Protein AF-A0A4R8Q7Q2-F1 (afdb_monomer_lite)

pLDDT: mean 72.93, std 21.2, range [34.66, 94.5]

Secondary structure (DSSP, 8-state):
----------TTTT--TT--TTSHHHHHHHHHHHHHHT-TT--HHHHHHHHS-HHHHHHHS---S-HHHHHHHHHHHHHHHHHHHTTTTT----HHHHHHHHHTT---PPPPHHHHHTTS-PPP------------PPP--TTSS----------------------

Foldseek 3Di:
DDDPPPPPQDLVNQADQPDFPPDPLLVVQLVVLVVQVPDLVHAPVNCCVVQHDPLLVLLAADDPDDVVSNVVLVVLCVQVVVCCVPRVPPPDDDPSSQVSCSSNVHRHHHDDVVSVVVPDDDDDPDDDDDDDDDPPDPDDPPPPDDDDPPPDDDDDDDDDDDDDDDD

Radius of gyration: 29.75 Å; chains: 1; bounding box: 104×52×63 Å

Organism: NCBI:txid1347390

Structure (mmCIF, N/CA/C/O backbone):
data_AF-A0A4R8Q7Q2-F1
#
_entry.id   AF-A0A4R8Q7Q2-F1
#
loop_
_atom_site.group_PDB
_atom_site.id
_atom_site.type_symbol
_atom_site.label_atom_id
_atom_site.label_alt_id
_atom_site.label_comp_id
_atom_site.label_asym_id
_atom_site.label_entity_id
_atom_site.label_seq_id
_atom_site.pdbx_PDB_ins_code
_atom_site.Cartn_x
_atom_site.Cartn_y
_atom_site.Cartn_z
_atom_site.occupancy
_atom_site.B_iso_or_equiv
_atom_site.auth_seq_id
_atom_site.auth_comp_id
_atom_site.auth_asym_id
_atom_site.auth_atom_id
_atom_site.pdbx_PDB_model_num
ATOM 1 N N . MET A 1 1 ? -31.325 -21.989 -9.593 1.00 40.22 1 MET A N 1
ATOM 2 C CA . MET A 1 1 ? -30.975 -20.602 -9.237 1.00 40.22 1 MET A CA 1
ATOM 3 C C . MET A 1 1 ? -29.513 -20.409 -9.597 1.00 40.22 1 MET A C 1
ATOM 5 O O . MET A 1 1 ? -28.697 -21.070 -8.969 1.00 40.22 1 MET A O 1
ATOM 9 N N . PRO A 1 2 ? -29.166 -19.655 -10.649 1.00 41.19 2 PRO A N 1
ATOM 10 C CA . PRO A 1 2 ? -27.776 -19.279 -10.866 1.00 41.19 2 PRO A CA 1
ATOM 11 C C . PRO A 1 2 ? -27.374 -18.275 -9.777 1.00 41.19 2 PRO A C 1
ATOM 13 O O . PRO A 1 2 ? -28.130 -17.350 -9.481 1.00 41.19 2 PRO A O 1
ATOM 16 N N . GLU A 1 3 ? -26.229 -18.509 -9.141 1.00 43.78 3 GLU A N 1
ATOM 17 C CA . GLU A 1 3 ? -25.651 -17.595 -8.154 1.00 43.78 3 GLU A CA 1
ATOM 18 C C . GLU A 1 3 ? -25.439 -16.203 -8.768 1.00 43.78 3 GLU A C 1
ATOM 20 O O . GLU A 1 3 ? -25.171 -16.108 -9.972 1.00 43.78 3 GLU A O 1
ATOM 25 N N . PRO A 1 4 ? -25.566 -15.110 -7.989 1.00 50.09 4 PRO A N 1
ATOM 26 C CA . PRO A 1 4 ? -25.282 -13.780 -8.497 1.00 50.09 4 PRO A CA 1
ATOM 27 C C . PRO A 1 4 ? -23.815 -13.740 -8.916 1.00 50.09 4 PRO A C 1
ATOM 29 O O . PRO A 1 4 ? -22.913 -13.767 -8.082 1.00 50.09 4 PRO A O 1
ATOM 32 N N . SER A 1 5 ? -23.608 -13.715 -10.232 1.00 45.75 5 SER A N 1
ATOM 33 C CA . SER A 1 5 ? -22.316 -13.562 -10.882 1.00 45.75 5 SER A CA 1
ATOM 34 C C . SER A 1 5 ? -21.624 -12.368 -10.240 1.00 45.75 5 SER A C 1
ATOM 36 O O . SER A 1 5 ? -22.033 -11.228 -10.467 1.00 45.75 5 SER A O 1
ATOM 38 N N . ALA A 1 6 ? -20.640 -12.635 -9.376 1.00 49.59 6 ALA A N 1
ATOM 39 C CA . ALA A 1 6 ? -19.827 -11.606 -8.760 1.00 49.59 6 ALA A CA 1
ATOM 40 C C . ALA A 1 6 ? -19.297 -10.753 -9.908 1.00 49.59 6 ALA A C 1
ATOM 42 O O . ALA A 1 6 ? -18.527 -11.245 -10.734 1.00 49.59 6 ALA A O 1
ATOM 43 N N . MET A 1 7 ? -19.809 -9.527 -10.030 1.00 42.81 7 MET A N 1
ATOM 44 C CA . MET A 1 7 ? -19.351 -8.602 -11.049 1.00 42.81 7 MET A CA 1
ATOM 45 C C . MET A 1 7 ? -17.852 -8.476 -10.830 1.00 42.81 7 MET A C 1
ATOM 47 O O . MET A 1 7 ? -17.404 -7.986 -9.791 1.00 42.81 7 MET A O 1
ATOM 51 N N . VAL A 1 8 ? -17.078 -9.025 -11.761 1.00 50.59 8 VAL A N 1
ATOM 52 C CA . VAL A 1 8 ? -15.632 -8.874 -11.782 1.00 50.59 8 VAL A CA 1
ATOM 53 C C . VAL A 1 8 ? -15.413 -7.420 -12.168 1.00 50.59 8 VAL A C 1
ATOM 55 O O . VAL A 1 8 ? -15.323 -7.092 -13.346 1.00 50.59 8 VAL A O 1
ATOM 58 N N . ILE A 1 9 ? -15.459 -6.537 -11.167 1.00 57.50 9 ILE A N 1
ATOM 59 C CA . ILE A 1 9 ? -15.171 -5.114 -11.326 1.00 57.50 9 ILE A CA 1
ATOM 60 C C . ILE A 1 9 ? -13.783 -5.042 -11.953 1.00 57.50 9 ILE A C 1
ATOM 62 O O . ILE A 1 9 ? -12.821 -5.601 -11.413 1.00 57.50 9 ILE A O 1
ATOM 66 N N . GLY A 1 10 ? -13.694 -4.415 -13.124 1.00 59.66 10 GLY A N 1
ATOM 67 C CA . GLY A 1 10 ? -12.444 -4.352 -13.865 1.00 59.66 10 GLY A CA 1
ATOM 68 C C . GLY A 1 10 ? -11.361 -3.627 -13.050 1.00 59.66 10 GLY A C 1
ATOM 69 O O . GLY A 1 10 ? -11.684 -2.743 -12.252 1.00 59.66 10 GLY A O 1
ATOM 70 N N . PRO A 1 11 ? -10.062 -3.922 -13.257 1.00 59.84 11 PRO A N 1
ATOM 71 C CA . PRO A 1 11 ? -8.971 -3.279 -12.516 1.00 59.84 11 PRO A CA 1
ATOM 72 C C . PRO A 1 11 ? -8.986 -1.741 -12.543 1.00 59.84 11 PRO A C 1
ATOM 74 O O . PRO A 1 11 ? -8.522 -1.111 -11.602 1.00 59.84 11 PRO A O 1
ATOM 77 N N . LEU A 1 12 ? -9.547 -1.133 -13.593 1.00 63.09 12 LEU A N 1
ATOM 78 C CA . LEU A 1 12 ? -9.670 0.322 -13.741 1.00 63.09 12 LEU A CA 1
ATOM 79 C C . LEU A 1 12 ? -10.856 0.918 -12.972 1.00 63.09 12 LEU A C 1
ATOM 81 O O . LEU A 1 12 ? -10.765 2.046 -12.500 1.00 63.09 12 LEU A O 1
ATOM 85 N N . GLU A 1 13 ? -11.949 0.171 -12.813 1.00 75.12 13 GLU A N 1
ATOM 86 C CA . GLU A 1 13 ? -13.155 0.642 -12.118 1.00 75.12 13 GLU A CA 1
ATOM 87 C C . GLU A 1 13 ? -12.978 0.669 -10.593 1.00 75.12 13 GLU A C 1
ATOM 89 O O . GLU A 1 13 ? -13.712 1.363 -9.893 1.00 75.12 13 GLU A O 1
ATOM 94 N N . ARG A 1 14 ? -11.976 -0.053 -10.068 1.00 83.62 14 ARG A N 1
ATOM 95 C CA . ARG A 1 14 ? -11.643 -0.058 -8.636 1.00 83.62 14 ARG A CA 1
ATOM 96 C C . ARG A 1 14 ? -10.710 1.066 -8.185 1.00 83.62 14 ARG A C 1
ATOM 98 O O . ARG A 1 14 ? -10.598 1.289 -6.981 1.00 83.62 14 ARG A O 1
ATOM 105 N N . TYR A 1 15 ? -10.017 1.755 -9.093 1.00 88.81 15 TYR A N 1
ATOM 106 C CA . TYR A 1 15 ? -9.033 2.760 -8.690 1.00 88.81 15 TYR A CA 1
ATOM 107 C C . TYR A 1 15 ? -9.699 4.016 -8.134 1.00 88.81 15 TYR A C 1
ATOM 109 O O . TYR A 1 15 ? -10.468 4.695 -8.809 1.00 88.81 15 TYR A O 1
ATOM 117 N N . ASN A 1 16 ? -9.351 4.355 -6.894 1.00 90.38 16 ASN A N 1
ATOM 118 C CA . ASN A 1 16 ? -9.791 5.576 -6.239 1.00 90.38 16 ASN A CA 1
ATOM 119 C C . ASN A 1 16 ? -8.641 6.149 -5.396 1.00 90.38 16 ASN A C 1
ATOM 121 O O . ASN A 1 16 ? -8.557 5.894 -4.192 1.00 90.38 16 ASN A O 1
ATOM 125 N N . PRO A 1 17 ? -7.756 6.967 -5.993 1.00 87.75 17 PRO A N 1
ATOM 126 C CA . PRO A 1 17 ? -6.592 7.500 -5.291 1.00 87.75 17 PRO A CA 1
ATOM 127 C C . PRO A 1 17 ? -6.960 8.497 -4.184 1.00 87.75 17 PRO A C 1
ATOM 129 O O . PRO A 1 17 ? -6.099 8.835 -3.369 1.00 87.75 17 PRO A O 1
ATOM 132 N N . LEU A 1 18 ? -8.214 8.963 -4.121 1.00 92.12 18 LEU A N 1
ATOM 133 C CA . LEU A 1 18 ? -8.715 9.922 -3.131 1.00 92.12 18 LEU A CA 1
ATOM 134 C C . LEU A 1 18 ? -9.491 9.266 -1.977 1.00 92.12 18 LEU A C 1
ATOM 136 O O . LEU A 1 18 ? -9.920 9.984 -1.073 1.00 92.12 18 LEU A O 1
ATOM 140 N N . ILE A 1 19 ? -9.604 7.931 -1.965 1.00 94.50 19 ILE A N 1
ATOM 141 C CA . ILE A 1 19 ? -10.285 7.157 -0.916 1.00 94.50 19 ILE A CA 1
ATOM 142 C C . ILE A 1 19 ? -9.767 7.501 0.489 1.00 94.50 19 ILE A C 1
ATOM 144 O O . ILE A 1 19 ? -8.566 7.683 0.705 1.00 94.50 19 ILE A O 1
ATOM 148 N N . LYS A 1 20 ? -10.657 7.600 1.468 1.00 92.75 20 LYS A N 1
ATOM 149 C CA . LYS A 1 20 ? -10.327 7.903 2.863 1.00 92.75 20 LYS A CA 1
ATOM 150 C C . LYS A 1 20 ? -10.618 6.699 3.760 1.00 92.75 20 LYS A C 1
ATOM 152 O O . LYS A 1 20 ? -11.516 5.920 3.455 1.00 92.75 20 LYS A O 1
ATOM 157 N N . PRO A 1 21 ? -9.942 6.586 4.919 1.00 91.62 21 PRO A N 1
ATOM 158 C CA . PRO A 1 21 ? -10.249 5.554 5.913 1.00 91.62 21 PRO A CA 1
ATOM 159 C C . PRO A 1 21 ? -11.707 5.538 6.394 1.00 91.62 21 PRO A C 1
ATOM 161 O O . PRO A 1 21 ? -12.185 4.517 6.872 1.00 91.62 21 PRO A O 1
ATOM 164 N N . THR A 1 22 ? -12.389 6.683 6.311 1.00 92.06 22 THR A N 1
ATOM 165 C CA . THR A 1 22 ? -13.782 6.875 6.737 1.00 92.06 22 THR A CA 1
ATOM 166 C C . THR A 1 22 ? -14.806 6.401 5.714 1.00 92.06 22 THR A C 1
ATOM 168 O O . THR A 1 22 ? -15.990 6.356 6.031 1.00 92.06 22 THR A O 1
ATOM 171 N N . ASP A 1 23 ? -14.382 6.112 4.485 1.00 93.62 23 ASP A N 1
ATOM 172 C CA . ASP A 1 23 ? -15.299 5.763 3.408 1.00 93.62 23 ASP A CA 1
ATOM 173 C C . ASP A 1 23 ? -15.791 4.318 3.579 1.00 93.62 23 ASP A C 1
ATOM 175 O O . ASP A 1 23 ? -15.020 3.405 3.881 1.00 93.62 23 ASP A O 1
ATOM 179 N N . GLU A 1 24 ? -17.079 4.075 3.334 1.00 93.44 24 GLU A N 1
ATOM 180 C CA . GLU A 1 24 ? -17.663 2.731 3.460 1.00 93.44 24 GLU A CA 1
ATOM 181 C C . GLU A 1 24 ? -17.011 1.727 2.502 1.00 93.44 24 GLU A C 1
ATOM 183 O O . GLU A 1 24 ? -16.783 0.568 2.851 1.00 93.44 24 GLU A O 1
ATOM 188 N N . SER A 1 25 ? -16.644 2.184 1.302 1.00 92.62 25 SER A N 1
ATOM 189 C CA . SER A 1 25 ? -15.940 1.366 0.314 1.00 92.62 25 SER A CA 1
ATOM 190 C C . SER A 1 25 ? -14.541 0.963 0.784 1.00 92.62 25 SER A C 1
ATOM 192 O O . SER A 1 25 ? -14.115 -0.159 0.505 1.00 92.62 25 SER A O 1
ATOM 194 N N . TRP A 1 26 ? -13.848 1.815 1.548 1.00 93.50 26 TRP A N 1
ATOM 195 C CA . TRP A 1 26 ? -12.584 1.451 2.186 1.00 93.50 26 TRP A CA 1
ATOM 196 C C . TRP A 1 26 ? -12.790 0.309 3.182 1.00 93.50 26 TRP A C 1
ATOM 198 O O . TRP A 1 26 ? -12.143 -0.734 3.067 1.00 93.50 26 TRP A O 1
ATOM 208 N N . ALA A 1 27 ? -13.735 0.474 4.113 1.00 93.31 27 ALA A N 1
ATOM 209 C CA . ALA A 1 27 ? -14.036 -0.533 5.126 1.00 93.31 27 ALA A CA 1
ATOM 210 C C . ALA A 1 27 ? -14.436 -1.879 4.496 1.00 93.31 27 ALA A C 1
ATOM 212 O O . ALA A 1 27 ? -13.916 -2.921 4.897 1.00 93.31 27 ALA A O 1
ATOM 213 N N . ALA A 1 28 ? -15.279 -1.860 3.460 1.00 94.12 28 ALA A N 1
ATOM 214 C CA . ALA A 1 28 ? -15.718 -3.061 2.752 1.00 94.12 28 ALA A CA 1
ATOM 215 C C . ALA A 1 28 ? -14.556 -3.829 2.097 1.00 94.12 28 ALA A C 1
ATOM 217 O O . ALA A 1 28 ? -14.497 -5.060 2.167 1.00 94.12 28 ALA A O 1
ATOM 218 N N . VAL A 1 29 ? -13.608 -3.121 1.473 1.00 94.19 29 VAL A N 1
ATOM 219 C CA . VAL A 1 29 ? -12.446 -3.746 0.822 1.00 94.19 29 VAL A CA 1
ATOM 220 C C . VAL A 1 29 ? -11.443 -4.270 1.851 1.00 94.19 29 VAL A C 1
ATOM 222 O O . VAL A 1 29 ? -10.939 -5.383 1.693 1.00 94.19 29 VAL A O 1
ATOM 225 N N . VAL A 1 30 ? -11.184 -3.526 2.930 1.00 93.62 30 VAL A N 1
ATOM 226 C CA . VAL A 1 30 ? -10.330 -4.002 4.033 1.00 93.62 30 VAL A CA 1
ATOM 227 C C . VAL A 1 30 ? -10.904 -5.281 4.640 1.00 93.62 30 VAL A C 1
ATOM 229 O O . VAL A 1 30 ? -10.183 -6.259 4.827 1.00 93.62 30 VAL A O 1
ATOM 232 N N . ASP A 1 31 ? -12.207 -5.303 4.900 1.00 93.75 31 ASP A N 1
ATOM 233 C CA . ASP A 1 31 ? -12.916 -6.445 5.469 1.00 93.75 31 ASP A CA 1
ATOM 234 C C . ASP A 1 31 ? -12.945 -7.654 4.512 1.00 93.75 31 ASP A C 1
ATOM 236 O O . ASP A 1 31 ? -12.732 -8.796 4.930 1.00 93.75 31 ASP A O 1
ATOM 240 N N . LYS A 1 32 ? -13.079 -7.421 3.197 1.00 94.00 32 LYS A N 1
ATOM 241 C CA . LYS A 1 32 ? -12.890 -8.459 2.169 1.00 94.00 32 LYS A CA 1
ATOM 242 C C . LYS A 1 32 ? -11.515 -9.120 2.290 1.00 94.00 32 LYS A C 1
ATOM 244 O O . LYS A 1 32 ? -11.445 -10.345 2.388 1.00 94.00 32 LYS A O 1
ATOM 249 N N . PHE A 1 33 ? -10.431 -8.344 2.292 1.00 93.31 33 PHE A N 1
ATOM 250 C CA . PHE A 1 33 ? -9.082 -8.912 2.381 1.00 93.31 33 PHE A CA 1
ATOM 251 C C . PHE A 1 33 ? -8.796 -9.533 3.749 1.00 93.31 33 PHE A C 1
ATOM 253 O O . PHE A 1 33 ? -8.127 -10.561 3.817 1.00 93.31 33 PHE A O 1
ATOM 260 N N . ARG A 1 34 ? -9.362 -8.986 4.829 1.00 93.19 34 ARG A N 1
ATOM 261 C CA . ARG A 1 34 ? -9.285 -9.587 6.165 1.00 93.19 34 ARG A CA 1
ATOM 262 C C . ARG A 1 34 ? -9.911 -10.981 6.190 1.00 93.19 34 ARG A C 1
ATOM 264 O O . ARG A 1 34 ? -9.297 -11.904 6.715 1.00 93.19 34 ARG A O 1
ATOM 271 N N . ARG A 1 35 ? -11.089 -11.160 5.581 1.00 92.69 35 ARG A N 1
ATOM 272 C CA . ARG A 1 35 ? -11.724 -12.481 5.439 1.00 92.69 35 ARG A CA 1
ATOM 273 C C . ARG A 1 35 ? -10.894 -13.451 4.610 1.00 92.69 35 ARG A C 1
ATOM 275 O O . ARG A 1 35 ? -10.825 -14.621 4.963 1.00 92.69 35 ARG A O 1
ATOM 282 N N . LEU A 1 36 ? -10.285 -12.987 3.519 1.00 90.44 36 LEU A N 1
ATOM 283 C CA . LEU A 1 36 ? -9.430 -13.833 2.682 1.00 90.44 36 LEU A CA 1
ATOM 284 C C . LEU A 1 36 ? -8.194 -14.307 3.451 1.00 90.44 36 LEU A C 1
ATOM 286 O O . LEU A 1 36 ? -7.902 -15.496 3.437 1.00 90.44 36 LEU A O 1
ATOM 290 N N . LEU A 1 37 ? -7.539 -13.402 4.179 1.00 88.94 37 LEU A N 1
ATOM 291 C CA . LEU A 1 37 ? -6.366 -13.712 4.999 1.00 88.94 37 LEU A CA 1
ATOM 292 C C . LEU A 1 37 ? -6.681 -14.586 6.219 1.00 88.94 37 LEU A C 1
ATOM 294 O O . LEU A 1 37 ? -5.806 -15.298 6.695 1.00 88.94 37 LEU A O 1
ATOM 298 N N . ALA A 1 38 ? -7.917 -14.564 6.720 1.00 90.50 38 ALA A N 1
ATOM 299 C CA . ALA A 1 38 ? -8.342 -15.435 7.815 1.00 90.50 38 ALA A CA 1
ATOM 300 C C . ALA A 1 38 ? -8.520 -16.905 7.389 1.00 90.50 38 ALA A C 1
ATOM 302 O O . ALA A 1 38 ? -8.681 -17.777 8.243 1.00 90.50 38 ALA A O 1
ATOM 303 N N . ARG A 1 39 ? -8.527 -17.205 6.081 1.00 89.81 39 ARG A N 1
ATOM 304 C CA . ARG A 1 39 ? -8.681 -18.573 5.579 1.00 89.81 39 ARG A CA 1
ATOM 305 C C . ARG A 1 39 ? -7.321 -19.279 5.596 1.00 89.81 39 ARG A C 1
ATOM 307 O O . ARG A 1 39 ? -6.450 -18.893 4.822 1.00 89.81 39 ARG A O 1
ATOM 314 N N . PRO A 1 40 ? -7.148 -20.371 6.360 1.00 83.75 40 PRO A N 1
ATOM 315 C CA . PRO A 1 40 ? -5.854 -21.053 6.480 1.00 83.75 40 PRO A CA 1
ATOM 316 C C . PRO A 1 40 ? -5.380 -21.699 5.170 1.00 83.75 40 PRO A C 1
ATOM 318 O O . PRO A 1 40 ? -4.204 -22.005 5.015 1.00 83.75 40 PRO A O 1
ATOM 321 N N . SER A 1 41 ? -6.291 -21.921 4.222 1.00 85.19 41 SER A N 1
ATOM 322 C CA . SER A 1 41 ? -5.987 -22.503 2.915 1.00 85.19 41 SER A CA 1
ATOM 323 C C . SER A 1 41 ? -5.456 -21.494 1.894 1.00 85.19 41 SER A C 1
ATOM 325 O O . SER A 1 41 ? -5.017 -21.909 0.829 1.00 85.19 41 SER A O 1
ATOM 327 N N . VAL A 1 42 ? -5.596 -20.191 2.153 1.00 85.56 42 VAL A N 1
ATOM 328 C CA . VAL A 1 42 ? -5.317 -19.132 1.176 1.00 85.56 42 VAL A CA 1
ATOM 329 C C . VAL A 1 42 ? -3.968 -18.509 1.492 1.00 85.56 42 VAL A C 1
ATOM 331 O O . VAL A 1 42 ? -3.747 -18.029 2.603 1.00 85.56 42 VAL A O 1
ATOM 334 N N . ARG A 1 43 ? -3.063 -18.484 0.513 1.00 87.88 43 ARG A N 1
ATOM 335 C CA . ARG A 1 43 ? -1.753 -17.848 0.661 1.00 87.88 43 ARG A CA 1
ATOM 336 C C . ARG A 1 43 ? -1.819 -16.411 0.163 1.00 87.88 43 ARG A C 1
ATOM 338 O O . ARG A 1 43 ? -2.628 -16.051 -0.688 1.00 87.88 43 ARG A O 1
ATOM 345 N N . VAL A 1 44 ? -0.900 -15.588 0.661 1.00 87.19 44 VAL A N 1
ATOM 346 C CA . VAL A 1 44 ? -0.706 -14.204 0.196 1.00 87.19 44 VAL A CA 1
ATOM 347 C C . VAL A 1 44 ? -0.511 -14.143 -1.321 1.00 87.19 44 VAL A C 1
ATOM 349 O O . VAL A 1 44 ? -1.083 -13.274 -1.974 1.00 87.19 44 VAL A O 1
ATOM 352 N N . GLN A 1 45 ? 0.249 -15.092 -1.874 1.00 86.81 45 GLN A N 1
ATOM 353 C CA . GLN A 1 45 ? 0.487 -15.196 -3.312 1.00 86.81 45 GLN A CA 1
ATOM 354 C C . GLN A 1 45 ? -0.812 -15.447 -4.094 1.00 86.81 45 GLN A C 1
ATOM 356 O O . GLN A 1 45 ? -1.034 -14.797 -5.106 1.00 86.81 45 GLN A O 1
ATOM 361 N N . ASP A 1 46 ? -1.701 -16.308 -3.593 1.00 88.38 46 ASP A N 1
ATOM 362 C CA . ASP A 1 46 ? -2.968 -16.622 -4.267 1.00 88.38 46 ASP A CA 1
ATOM 363 C C . ASP A 1 46 ? -3.875 -15.379 -4.328 1.00 88.38 46 ASP A C 1
ATOM 365 O O . ASP A 1 46 ? -4.437 -15.051 -5.367 1.00 88.38 46 ASP A O 1
ATOM 369 N N . ILE A 1 47 ? -3.941 -14.608 -3.233 1.00 90.31 47 ILE A N 1
ATOM 370 C CA . ILE A 1 47 ? -4.688 -13.336 -3.182 1.00 90.31 47 ILE A CA 1
ATOM 371 C C . ILE A 1 47 ? -4.123 -12.334 -4.194 1.00 90.31 47 ILE A C 1
ATOM 373 O O . ILE A 1 47 ? -4.879 -11.612 -4.848 1.00 90.31 47 ILE A O 1
ATOM 377 N N . LEU A 1 48 ? -2.794 -12.263 -4.293 1.00 89.12 48 LEU A N 1
ATOM 378 C CA . LEU A 1 48 ? -2.102 -11.403 -5.245 1.00 89.12 48 LEU A CA 1
ATOM 379 C C . LEU A 1 48 ? -2.443 -11.790 -6.688 1.00 89.12 48 LEU A C 1
ATOM 381 O O . LEU A 1 48 ? -2.728 -10.911 -7.499 1.00 89.12 48 LEU A O 1
ATOM 385 N N . ASP A 1 49 ? -2.444 -13.082 -6.989 1.00 88.88 49 ASP A N 1
ATOM 386 C CA . ASP A 1 49 ? -2.666 -13.614 -8.332 1.00 88.88 49 ASP A CA 1
ATOM 387 C C . ASP A 1 49 ? -4.130 -13.466 -8.778 1.00 88.88 49 ASP A C 1
ATOM 389 O O . ASP A 1 49 ? -4.385 -13.137 -9.938 1.00 88.88 49 ASP A O 1
ATOM 393 N N . ASP A 1 50 ? -5.080 -13.614 -7.851 1.00 89.56 50 ASP A N 1
ATOM 394 C CA . ASP A 1 50 ? -6.519 -13.544 -8.127 1.00 89.56 50 ASP A CA 1
ATOM 395 C C . ASP A 1 50 ? -7.063 -12.109 -8.227 1.00 89.56 50 ASP A C 1
ATOM 397 O O . ASP A 1 50 ? -8.066 -11.856 -8.905 1.00 89.56 50 ASP A O 1
ATOM 401 N N . HIS A 1 51 ? -6.461 -11.152 -7.511 1.00 89.12 51 HIS A N 1
ATOM 402 C CA . HIS A 1 51 ? -7.025 -9.804 -7.361 1.00 89.12 51 HIS A CA 1
ATOM 403 C C . HIS A 1 51 ? -6.177 -8.675 -7.948 1.00 89.12 51 HIS A C 1
ATOM 405 O O . HIS A 1 51 ? -6.698 -7.567 -8.117 1.00 89.12 51 HIS A O 1
ATOM 411 N N . PHE A 1 52 ? -4.907 -8.923 -8.268 1.00 90.44 52 PHE A N 1
ATOM 412 C CA . PHE A 1 52 ? -3.980 -7.880 -8.689 1.00 90.44 52 PHE A CA 1
ATOM 413 C C . PHE A 1 52 ? -3.303 -8.206 -10.016 1.00 90.44 52 PHE A C 1
ATOM 415 O O . PHE A 1 52 ? -3.052 -9.350 -10.387 1.00 90.44 52 PHE A O 1
ATOM 422 N N . THR A 1 53 ? -2.980 -7.154 -10.758 1.00 90.00 53 THR A N 1
ATOM 423 C CA . THR A 1 53 ? -2.231 -7.276 -12.006 1.00 90.00 53 THR A CA 1
ATOM 424 C C . THR A 1 53 ? -0.776 -7.677 -11.728 1.00 90.00 53 THR A C 1
ATOM 426 O O . THR A 1 53 ? -0.242 -7.384 -10.655 1.00 90.00 53 THR A O 1
ATOM 429 N N . PRO A 1 54 ? -0.065 -8.284 -12.698 1.00 89.25 54 PRO A N 1
ATOM 430 C CA . PRO A 1 54 ? 1.362 -8.586 -12.552 1.00 89.25 54 PRO A CA 1
ATOM 431 C C . PRO A 1 54 ? 2.208 -7.371 -12.147 1.00 89.25 54 PRO A C 1
ATOM 433 O O . PRO A 1 54 ? 3.146 -7.500 -11.367 1.00 89.25 54 PRO A O 1
ATOM 436 N N . HIS A 1 55 ? 1.857 -6.181 -12.640 1.00 87.50 55 HIS A N 1
ATOM 437 C CA . HIS A 1 55 ? 2.565 -4.953 -12.295 1.00 87.50 55 HIS A CA 1
ATOM 438 C C . HIS A 1 55 ? 2.373 -4.562 -10.824 1.00 87.50 55 HIS A C 1
ATOM 440 O O . HIS A 1 55 ? 3.347 -4.276 -10.135 1.00 87.50 55 HIS A O 1
ATOM 446 N N . GLU A 1 56 ? 1.139 -4.603 -10.321 1.00 89.75 56 GLU A N 1
ATOM 447 C CA . GLU A 1 56 ? 0.839 -4.311 -8.913 1.00 89.75 56 GLU A CA 1
ATOM 448 C C . GLU A 1 56 ? 1.513 -5.311 -7.971 1.00 89.75 56 GLU A C 1
ATOM 450 O O . GLU A 1 56 ? 2.073 -4.909 -6.952 1.00 89.75 56 GLU A O 1
ATOM 455 N N . ARG A 1 57 ? 1.545 -6.596 -8.346 1.00 90.00 57 ARG A N 1
ATOM 456 C CA . ARG A 1 57 ? 2.286 -7.625 -7.602 1.00 90.00 57 ARG A CA 1
ATOM 457 C C . ARG A 1 57 ? 3.772 -7.292 -7.501 1.00 90.00 57 ARG A C 1
ATOM 459 O O . ARG A 1 57 ? 4.336 -7.353 -6.414 1.00 90.00 57 ARG A O 1
ATOM 466 N N . ASN A 1 58 ? 4.389 -6.872 -8.604 1.00 88.25 58 ASN A N 1
ATOM 467 C CA . ASN A 1 58 ? 5.804 -6.492 -8.630 1.00 88.25 58 ASN A CA 1
ATOM 468 C C . ASN A 1 58 ? 6.110 -5.243 -7.791 1.00 88.25 58 ASN A C 1
ATOM 470 O O . ASN A 1 58 ? 7.237 -5.074 -7.337 1.00 88.25 58 ASN A O 1
ATOM 474 N N . LEU A 1 59 ? 5.140 -4.351 -7.584 1.00 86.25 59 LEU A N 1
ATOM 475 C CA . LEU A 1 59 ? 5.305 -3.211 -6.678 1.00 86.25 59 LEU A CA 1
ATOM 476 C C . LEU A 1 59 ? 5.167 -3.613 -5.205 1.00 86.25 59 LEU A C 1
ATOM 478 O O . LEU A 1 59 ? 5.733 -2.948 -4.342 1.00 86.25 59 LEU A O 1
ATOM 482 N N . PHE A 1 60 ? 4.424 -4.684 -4.928 1.00 88.38 60 PHE A N 1
ATOM 483 C CA . PHE A 1 60 ? 4.139 -5.163 -3.580 1.00 88.38 60 PHE A CA 1
ATOM 484 C C . PHE A 1 60 ? 5.174 -6.158 -3.046 1.00 88.38 60 PHE A C 1
ATOM 486 O O . PHE A 1 60 ? 5.456 -6.179 -1.849 1.00 88.38 60 PHE A O 1
ATOM 493 N N . LEU A 1 61 ? 5.737 -6.994 -3.917 1.00 88.12 61 LEU A N 1
ATOM 494 C CA . LEU A 1 61 ? 6.769 -7.961 -3.556 1.00 88.12 61 LEU A CA 1
ATOM 495 C C . LEU A 1 61 ? 8.155 -7.315 -3.660 1.00 88.12 61 LEU A C 1
ATOM 497 O O . LEU A 1 61 ? 8.442 -6.673 -4.671 1.00 88.12 61 LEU A O 1
ATOM 501 N N . PRO A 1 62 ? 9.033 -7.475 -2.656 1.00 83.88 62 PRO A N 1
ATOM 502 C CA . PRO A 1 62 ? 10.356 -6.865 -2.677 1.00 83.88 62 PRO A CA 1
ATOM 503 C C . PRO A 1 62 ? 11.150 -7.380 -3.880 1.00 83.88 62 PRO A C 1
ATOM 505 O O . PRO A 1 62 ? 11.282 -8.587 -4.080 1.00 83.88 62 PRO A O 1
ATOM 508 N N . ALA A 1 63 ? 11.673 -6.459 -4.691 1.00 79.94 63 ALA A N 1
ATOM 509 C CA . ALA A 1 63 ? 12.411 -6.799 -5.899 1.00 79.94 63 ALA A CA 1
ATOM 510 C C . ALA A 1 63 ? 13.891 -6.436 -5.757 1.00 79.94 63 ALA A C 1
ATOM 512 O O . ALA A 1 63 ? 14.244 -5.302 -5.428 1.00 79.94 63 ALA A O 1
ATOM 513 N N . SER A 1 64 ? 14.774 -7.392 -6.051 1.00 72.00 64 SER A N 1
ATOM 514 C CA . SER A 1 64 ? 16.216 -7.128 -6.144 1.00 72.00 64 SER A CA 1
ATOM 515 C C . SER A 1 64 ? 16.599 -6.535 -7.502 1.00 72.00 64 SER A C 1
ATOM 517 O O . SER A 1 64 ? 17.472 -5.672 -7.569 1.00 72.00 64 SER A O 1
ATOM 519 N N . GLU A 1 65 ? 15.900 -6.951 -8.559 1.00 75.56 65 GLU A N 1
ATOM 520 C CA . GLU A 1 65 ? 16.131 -6.580 -9.955 1.00 75.56 65 GLU A CA 1
ATOM 521 C C . GLU A 1 65 ? 14.781 -6.408 -10.683 1.00 75.56 65 GLU A C 1
ATOM 523 O O . GLU A 1 65 ? 13.826 -7.118 -10.355 1.00 75.56 65 GLU A O 1
ATOM 528 N N . PRO A 1 66 ? 14.671 -5.514 -11.684 1.00 85.38 66 PRO A N 1
ATOM 529 C CA . PRO A 1 66 ? 15.676 -4.541 -12.127 1.00 85.38 66 PRO A CA 1
ATOM 530 C C . PRO A 1 66 ? 15.807 -3.336 -11.167 1.00 85.38 66 PRO A C 1
ATOM 532 O O . PRO A 1 66 ? 14.877 -3.054 -10.403 1.00 85.38 66 PRO A O 1
ATOM 535 N N . PRO A 1 67 ? 16.900 -2.544 -11.235 1.00 85.50 67 PRO A N 1
ATOM 536 C CA . PRO A 1 67 ? 17.106 -1.388 -10.356 1.00 85.50 67 PRO A CA 1
ATOM 537 C C . PRO A 1 67 ? 15.992 -0.342 -10.460 1.00 85.50 67 PRO A C 1
ATOM 539 O O . PRO A 1 67 ? 15.642 0.282 -9.462 1.00 85.50 67 PRO A O 1
ATOM 542 N N . SER A 1 68 ? 15.387 -0.200 -11.643 1.00 87.31 68 SER A N 1
ATOM 543 C CA . SER A 1 68 ? 14.250 0.694 -11.872 1.00 87.31 68 SER A CA 1
ATOM 544 C C . SER A 1 68 ? 13.029 0.321 -11.029 1.00 87.31 68 SER A C 1
ATOM 546 O O . SER A 1 68 ? 12.369 1.204 -10.489 1.00 87.31 68 SER A O 1
ATOM 548 N N . LEU A 1 69 ? 12.749 -0.975 -10.862 1.00 87.69 69 LEU A N 1
ATOM 549 C CA . LEU A 1 69 ? 11.647 -1.443 -10.024 1.00 87.69 69 LEU A CA 1
ATOM 550 C C . LEU A 1 69 ? 11.929 -1.156 -8.547 1.00 87.69 69 LEU A C 1
ATOM 552 O O . LEU A 1 69 ? 11.046 -0.682 -7.837 1.00 87.69 69 LEU A O 1
ATOM 556 N N . ARG A 1 70 ? 13.172 -1.357 -8.102 1.00 88.00 70 ARG A N 1
ATOM 557 C CA . ARG A 1 70 ? 13.605 -1.013 -6.742 1.00 88.00 70 ARG A CA 1
ATOM 558 C C . ARG A 1 70 ? 13.486 0.488 -6.466 1.00 88.00 70 ARG A C 1
ATOM 560 O O . ARG A 1 70 ? 13.053 0.888 -5.387 1.00 88.00 70 ARG A O 1
ATOM 567 N N . ASP A 1 71 ? 13.842 1.325 -7.435 1.00 88.56 71 ASP A N 1
ATOM 568 C CA . ASP A 1 71 ? 13.681 2.774 -7.325 1.00 88.56 71 ASP A CA 1
ATOM 569 C C . ASP A 1 71 ? 12.195 3.166 -7.248 1.00 88.56 71 ASP A C 1
ATOM 571 O O . ASP A 1 71 ? 11.825 3.965 -6.384 1.00 88.56 71 ASP A O 1
ATOM 575 N N . CYS A 1 72 ? 11.327 2.538 -8.053 1.00 88.19 72 CYS A N 1
ATOM 576 C CA . CYS A 1 72 ? 9.874 2.709 -7.953 1.00 88.19 72 CYS A CA 1
ATOM 577 C C . CYS A 1 72 ? 9.327 2.288 -6.583 1.00 88.19 72 CYS A C 1
ATOM 579 O O . CYS A 1 72 ? 8.519 3.008 -6.001 1.00 88.19 72 CYS A O 1
ATOM 581 N N . GLN A 1 73 ? 9.773 1.150 -6.049 1.00 90.69 73 GLN A N 1
ATOM 582 C CA . GLN A 1 73 ? 9.376 0.675 -4.723 1.00 90.69 73 GLN A CA 1
ATOM 583 C C . GLN A 1 73 ? 9.794 1.663 -3.631 1.00 90.69 73 GLN A C 1
ATOM 585 O O . GLN A 1 73 ? 8.973 2.036 -2.799 1.00 90.69 73 GLN A O 1
ATOM 590 N N . ARG A 1 74 ? 11.031 2.172 -3.683 1.00 89.81 74 ARG A N 1
ATOM 591 C CA . ARG A 1 74 ? 11.525 3.186 -2.741 1.00 89.81 74 ARG A CA 1
ATOM 592 C C . ARG A 1 74 ? 10.697 4.470 -2.787 1.00 89.81 74 ARG A C 1
ATOM 594 O O . ARG A 1 74 ? 10.396 5.049 -1.744 1.00 89.81 74 ARG A O 1
ATOM 601 N N . ASP A 1 75 ? 10.344 4.938 -3.979 1.00 92.88 75 ASP A N 1
ATOM 602 C CA . ASP A 1 75 ? 9.528 6.143 -4.122 1.00 92.88 75 ASP A CA 1
ATOM 603 C C . ASP A 1 75 ? 8.080 5.911 -3.667 1.00 92.88 75 ASP A C 1
ATOM 605 O O . ASP A 1 75 ? 7.484 6.798 -3.050 1.00 92.88 75 ASP A O 1
ATOM 609 N N . ASN A 1 76 ? 7.534 4.711 -3.882 1.00 91.75 76 ASN A N 1
ATOM 610 C CA . ASN A 1 76 ? 6.246 4.310 -3.322 1.00 91.75 76 ASN A CA 1
ATOM 611 C C . ASN A 1 76 ? 6.274 4.263 -1.793 1.00 91.75 76 ASN A C 1
ATOM 613 O O . ASN A 1 76 ? 5.350 4.794 -1.184 1.00 91.75 76 ASN A O 1
ATOM 617 N N . THR A 1 77 ? 7.331 3.735 -1.169 1.00 92.12 77 THR A N 1
ATOM 618 C CA . THR A 1 77 ? 7.489 3.739 0.295 1.00 92.12 77 THR A CA 1
ATOM 619 C C . THR A 1 77 ? 7.444 5.160 0.854 1.00 92.12 77 THR A C 1
ATOM 621 O O . THR A 1 77 ? 6.646 5.439 1.744 1.00 92.12 77 THR A O 1
ATOM 624 N N . LYS A 1 78 ? 8.185 6.111 0.267 1.00 94.06 78 LYS A N 1
ATOM 625 C CA . LYS A 1 78 ? 8.137 7.524 0.699 1.00 94.06 78 LYS A CA 1
ATOM 626 C C . LYS A 1 78 ? 6.730 8.119 0.598 1.00 94.06 78 LYS A C 1
ATOM 628 O O . LYS A 1 78 ? 6.290 8.863 1.472 1.00 94.06 78 LYS A O 1
ATOM 633 N N . ARG A 1 79 ? 6.013 7.821 -0.491 1.00 93.31 79 ARG A N 1
ATOM 634 C CA . ARG A 1 79 ? 4.637 8.304 -0.692 1.00 93.31 79 ARG A CA 1
ATOM 635 C C . ARG A 1 79 ? 3.656 7.642 0.271 1.00 93.31 79 ARG A C 1
ATOM 637 O O . ARG A 1 79 ? 2.724 8.304 0.718 1.00 93.31 79 ARG A O 1
ATOM 644 N N . TYR A 1 80 ? 3.866 6.371 0.590 1.00 93.50 80 TYR A N 1
ATOM 645 C CA . TYR A 1 80 ? 3.096 5.625 1.577 1.00 93.50 80 TYR A CA 1
ATOM 646 C C . TYR A 1 80 ? 3.292 6.202 2.988 1.00 93.50 80 TYR A C 1
ATOM 648 O O . TYR A 1 80 ? 2.311 6.503 3.660 1.00 93.50 80 TYR A O 1
ATOM 656 N N . GLU A 1 81 ? 4.527 6.488 3.404 1.00 92.44 81 GLU A N 1
ATOM 657 C CA . GLU A 1 81 ? 4.815 7.160 4.680 1.00 92.44 81 GLU A CA 1
ATOM 658 C C . GLU A 1 81 ? 4.156 8.544 4.762 1.00 92.44 81 GLU A C 1
ATOM 660 O O . GLU A 1 81 ? 3.499 8.875 5.751 1.00 92.44 81 GLU A O 1
ATOM 665 N N . ALA A 1 82 ? 4.251 9.344 3.693 1.00 94.25 82 ALA A N 1
ATOM 666 C CA . ALA A 1 82 ? 3.575 10.638 3.620 1.00 94.25 82 ALA A CA 1
ATOM 667 C C . ALA A 1 82 ? 2.042 10.500 3.692 1.00 94.25 82 ALA A C 1
ATOM 669 O O . ALA A 1 82 ? 1.362 11.324 4.310 1.00 94.25 82 ALA A O 1
ATOM 670 N N . LEU A 1 83 ? 1.487 9.446 3.087 1.00 93.31 83 LEU A N 1
ATOM 671 C CA . LEU A 1 83 ? 0.060 9.144 3.133 1.00 93.31 83 LEU A CA 1
ATOM 672 C C . LEU A 1 83 ? -0.396 8.812 4.561 1.00 93.31 83 LEU A C 1
ATOM 674 O O . LEU A 1 83 ? -1.417 9.348 5.004 1.00 93.31 83 LEU A O 1
ATOM 678 N N . LEU A 1 84 ? 0.378 7.991 5.277 1.00 92.44 84 LEU A N 1
ATOM 679 C CA . LEU A 1 84 ? 0.156 7.654 6.685 1.00 92.44 84 LEU A CA 1
ATOM 680 C C . LEU A 1 84 ? 0.339 8.861 7.611 1.00 92.44 84 LEU A C 1
ATOM 682 O O . LEU A 1 84 ? -0.389 8.990 8.586 1.00 92.44 84 LEU A O 1
ATOM 686 N N . GLY A 1 85 ? 1.253 9.784 7.307 1.00 91.38 85 GLY A N 1
ATOM 687 C CA . GLY A 1 85 ? 1.407 11.033 8.061 1.00 91.38 85 GLY A CA 1
ATOM 688 C C . GLY A 1 85 ? 0.279 12.049 7.830 1.00 91.38 85 GLY A C 1
ATOM 689 O O . GLY A 1 85 ? 0.076 12.945 8.653 1.00 91.38 85 GLY A O 1
ATOM 690 N N . GLY A 1 86 ? -0.456 11.916 6.722 1.00 92.38 86 GLY A N 1
ATOM 691 C CA . GLY A 1 86 ? -1.507 12.837 6.293 1.00 92.38 86 GLY A CA 1
ATOM 692 C C . GLY A 1 86 ? -2.907 12.229 6.359 1.00 92.38 86 GLY A C 1
ATOM 693 O O . GLY A 1 86 ? -3.528 12.154 7.415 1.00 92.38 86 GLY A O 1
ATOM 694 N N . ARG A 1 87 ? -3.438 11.828 5.198 1.00 93.12 87 ARG A N 1
ATOM 695 C CA . ARG A 1 87 ? -4.832 11.365 5.038 1.00 93.12 87 ARG A CA 1
ATOM 696 C C . ARG A 1 87 ? -5.150 10.095 5.834 1.00 93.12 87 ARG A C 1
ATOM 698 O O . ARG A 1 87 ? -6.299 9.905 6.215 1.00 93.12 87 ARG A O 1
ATOM 705 N N . PHE A 1 88 ? -4.155 9.247 6.073 1.00 92.88 88 PHE A N 1
ATOM 706 C CA . PHE A 1 88 ? -4.285 8.004 6.834 1.00 92.88 88 PHE A CA 1
ATOM 707 C C . PHE A 1 88 ? -3.690 8.127 8.246 1.00 92.88 88 PHE A C 1
ATOM 709 O O . PHE A 1 88 ? -3.331 7.126 8.864 1.00 92.88 88 PHE A O 1
ATOM 716 N N . LYS A 1 89 ? -3.592 9.348 8.787 1.00 92.06 89 LYS A N 1
ATOM 717 C CA . LYS A 1 89 ? -3.032 9.580 10.121 1.00 92.06 89 LYS A CA 1
ATOM 718 C C . LYS A 1 89 ? -3.803 8.830 11.203 1.00 92.06 89 LYS A C 1
ATOM 720 O O . LYS A 1 89 ? -5.019 8.952 11.310 1.00 92.06 89 LYS A O 1
ATOM 725 N N . GLY A 1 90 ? -3.065 8.072 12.016 1.00 86.44 90 GLY A N 1
ATOM 726 C CA . GLY A 1 90 ? -3.614 7.230 13.082 1.00 86.44 90 GLY A CA 1
ATOM 727 C C . GLY A 1 90 ? -4.154 5.876 12.610 1.00 86.44 90 GLY A C 1
ATOM 728 O O . GLY A 1 90 ? -4.589 5.084 13.439 1.00 86.44 90 GLY A O 1
ATOM 729 N N . HIS A 1 91 ? -4.114 5.578 11.307 1.00 87.19 91 HIS A N 1
ATOM 730 C CA . HIS A 1 91 ? -4.494 4.267 10.793 1.00 87.19 91 HIS A CA 1
ATOM 731 C C . HIS A 1 91 ? -3.372 3.247 11.042 1.00 87.19 91 HIS A C 1
ATOM 733 O O . HIS A 1 91 ? -2.248 3.434 10.579 1.00 87.19 91 HIS A O 1
ATOM 739 N N . VAL A 1 92 ? -3.683 2.135 11.714 1.00 85.44 92 VAL A N 1
ATOM 740 C CA . VAL A 1 92 ? -2.720 1.049 11.960 1.00 85.44 92 VAL A CA 1
ATOM 741 C C . VAL A 1 92 ? -2.513 0.238 10.673 1.00 85.44 92 VAL A C 1
ATOM 743 O O . VAL A 1 92 ? -3.477 -0.334 10.153 1.00 85.44 92 VAL A O 1
ATOM 746 N N . PRO A 1 93 ? -1.290 0.178 10.118 1.00 84.50 93 PRO A N 1
ATOM 747 C CA . PRO A 1 93 ? -1.034 -0.552 8.885 1.00 84.50 93 PRO A CA 1
ATOM 748 C C . PRO A 1 93 ? -1.059 -2.064 9.137 1.00 84.50 93 PRO A C 1
ATOM 750 O O . PRO A 1 93 ? -0.160 -2.636 9.740 1.00 84.50 93 PRO A O 1
ATOM 753 N N . THR A 1 94 ? -2.097 -2.726 8.637 1.00 90.56 94 THR A N 1
ATOM 754 C CA . THR A 1 94 ? -2.225 -4.191 8.588 1.00 90.56 94 THR A CA 1
ATOM 755 C C . THR A 1 94 ? -2.034 -4.699 7.160 1.00 90.56 94 THR A C 1
ATOM 757 O O . THR A 1 94 ? -2.247 -3.953 6.200 1.00 90.56 94 THR A O 1
ATOM 760 N N . LEU A 1 95 ? -1.717 -5.985 6.983 1.00 90.69 95 LEU A N 1
ATOM 761 C CA . LEU A 1 95 ? -1.597 -6.584 5.648 1.00 90.69 95 LEU A CA 1
ATOM 762 C C . LEU A 1 95 ? -2.883 -6.417 4.812 1.00 90.69 95 LEU A C 1
ATOM 764 O O . LEU A 1 95 ? -2.817 -6.038 3.645 1.00 90.69 95 LEU A O 1
ATOM 768 N N . ALA A 1 96 ? -4.056 -6.594 5.428 1.00 91.62 96 ALA A N 1
ATOM 769 C CA . ALA A 1 96 ? -5.349 -6.357 4.781 1.00 91.62 96 ALA A CA 1
ATOM 770 C C . ALA A 1 96 ? -5.510 -4.900 4.316 1.00 91.62 96 ALA A C 1
ATOM 772 O O . ALA A 1 96 ? -5.961 -4.648 3.200 1.00 91.62 96 ALA A O 1
ATOM 773 N N . SER A 1 97 ? -5.100 -3.935 5.145 1.00 91.69 97 SER A N 1
ATOM 774 C CA . SER A 1 97 ? -5.137 -2.525 4.754 1.00 91.69 97 SER A CA 1
ATOM 775 C C . SER A 1 97 ? -4.153 -2.198 3.632 1.00 91.69 97 SER A C 1
ATOM 777 O O . SER A 1 97 ? -4.501 -1.427 2.747 1.00 91.69 97 SER A O 1
ATOM 779 N N . LYS A 1 98 ? -2.975 -2.834 3.595 1.00 92.69 98 LYS A N 1
ATOM 780 C CA . LYS A 1 98 ? -2.025 -2.687 2.486 1.00 92.69 98 LYS A CA 1
ATOM 781 C C . LYS A 1 98 ? -2.603 -3.234 1.176 1.00 92.69 98 LYS A C 1
ATOM 783 O O . LYS A 1 98 ? -2.508 -2.562 0.152 1.00 92.69 98 LYS A O 1
ATOM 788 N N . PHE A 1 99 ? -3.290 -4.379 1.204 1.00 92.69 99 PHE A N 1
ATOM 789 C CA . PHE A 1 99 ? -4.031 -4.861 0.032 1.00 92.69 99 PHE A CA 1
ATOM 790 C C . PHE A 1 99 ? -5.134 -3.900 -0.398 1.00 92.69 99 PHE A C 1
ATOM 792 O O . PHE A 1 99 ? -5.284 -3.657 -1.590 1.00 92.69 99 PHE A O 1
ATOM 799 N N . ALA A 1 100 ? -5.877 -3.316 0.545 1.00 93.25 100 ALA A N 1
ATOM 800 C CA . ALA A 1 100 ? -6.886 -2.313 0.222 1.00 93.25 100 ALA A CA 1
ATOM 801 C C . ALA A 1 100 ? -6.263 -1.058 -0.413 1.00 93.25 100 ALA A C 1
ATOM 803 O O . ALA A 1 100 ? -6.782 -0.553 -1.405 1.00 93.25 100 ALA A O 1
ATOM 804 N N . MET A 1 101 ? -5.116 -0.590 0.088 1.00 93.50 101 MET A N 1
ATOM 805 C CA . MET A 1 101 ? -4.381 0.517 -0.530 1.00 93.50 101 MET A CA 1
ATOM 806 C C . MET A 1 101 ? -3.986 0.187 -1.969 1.00 93.50 101 MET A C 1
ATOM 808 O O . MET A 1 101 ? -4.326 0.945 -2.877 1.00 93.50 101 MET A O 1
ATOM 812 N N . LEU A 1 102 ? -3.367 -0.974 -2.197 1.00 93.12 102 LEU A N 1
ATOM 813 C CA . LEU A 1 102 ? -3.012 -1.428 -3.540 1.00 93.12 102 LEU A CA 1
ATOM 814 C C . LEU A 1 102 ? -4.255 -1.577 -4.437 1.00 93.12 102 LEU A C 1
ATOM 816 O O . LEU A 1 102 ? -4.225 -1.207 -5.608 1.00 93.12 102 LEU A O 1
ATOM 820 N N . TYR A 1 103 ? -5.376 -2.047 -3.879 1.00 92.88 103 TYR A N 1
ATOM 821 C CA 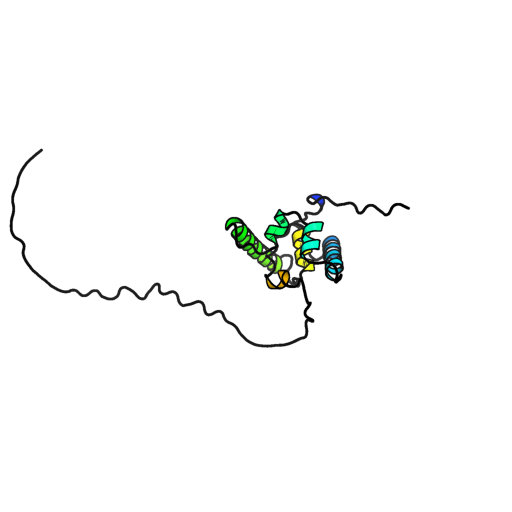. TYR A 1 103 ? -6.638 -2.241 -4.596 1.00 92.88 103 TYR A CA 1
ATOM 822 C C . TYR A 1 103 ? -7.191 -0.920 -5.140 1.00 92.88 103 TYR A C 1
ATOM 824 O O . TYR A 1 103 ? -7.627 -0.863 -6.290 1.00 92.88 103 TYR A O 1
ATOM 832 N N . PHE A 1 104 ? -7.104 0.155 -4.356 1.00 93.56 104 PHE A N 1
ATOM 833 C CA . PHE A 1 104 ? -7.511 1.496 -4.775 1.00 93.56 104 PHE A CA 1
ATOM 834 C C . PH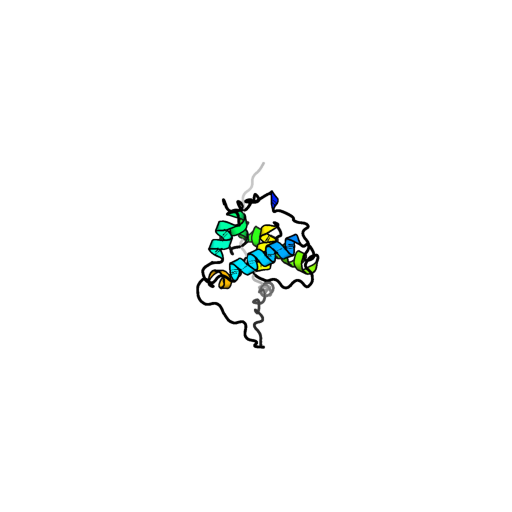E A 1 104 ? -6.435 2.258 -5.567 1.00 93.56 104 PHE A C 1
ATOM 836 O O . PHE A 1 104 ? -6.684 3.392 -5.979 1.00 93.56 104 PHE A O 1
ATOM 843 N N . GLY A 1 105 ? -5.268 1.653 -5.814 1.00 91.81 105 GLY A N 1
ATOM 844 C CA . GLY A 1 105 ? -4.158 2.278 -6.540 1.00 91.81 105 GLY A CA 1
ATOM 845 C C . GLY A 1 105 ? -3.357 3.278 -5.701 1.00 91.81 105 GLY A C 1
ATOM 846 O O . GLY A 1 105 ? -2.690 4.159 -6.244 1.00 91.81 105 GLY A O 1
ATOM 847 N N . LEU A 1 106 ? -3.439 3.182 -4.374 1.00 93.25 106 LEU A N 1
ATOM 848 C CA . LEU A 1 106 ? -2.611 3.963 -3.464 1.00 93.25 106 LEU A CA 1
ATOM 849 C C . LEU A 1 106 ? -1.182 3.395 -3.417 1.00 93.25 106 LEU A C 1
ATOM 851 O O . LEU A 1 106 ? -0.989 2.188 -3.587 1.00 93.25 106 LEU A O 1
ATOM 855 N N . PRO A 1 107 ? -0.170 4.246 -3.165 1.00 92.75 107 PRO A N 1
ATOM 856 C CA . PRO A 1 107 ? 1.195 3.781 -2.964 1.00 92.75 107 PRO A CA 1
ATOM 857 C C . PRO A 1 107 ? 1.261 2.892 -1.722 1.00 92.75 107 PRO A C 1
ATOM 859 O O . PRO A 1 107 ? 0.678 3.215 -0.688 1.00 92.75 107 PRO A O 1
ATOM 862 N N . VAL A 1 108 ? 2.000 1.794 -1.829 1.00 92.25 108 VAL A N 1
ATOM 863 C CA . VAL A 1 108 ? 2.256 0.851 -0.741 1.00 92.25 108 VAL A CA 1
ATOM 864 C C . VAL A 1 108 ? 3.737 0.527 -0.707 1.00 92.25 108 VAL A C 1
ATOM 866 O O . VAL A 1 108 ? 4.381 0.435 -1.754 1.00 92.25 108 VAL A O 1
ATOM 869 N N . GLU A 1 109 ? 4.279 0.376 0.495 1.00 90.81 109 GLU A N 1
ATOM 870 C CA . GLU A 1 109 ? 5.612 -0.194 0.657 1.00 90.81 109 GLU A CA 1
ATOM 871 C C . GLU A 1 109 ? 5.596 -1.701 0.338 1.00 90.81 109 GLU A C 1
ATOM 873 O O . GLU A 1 109 ? 4.583 -2.367 0.603 1.00 90.81 109 GLU A O 1
ATOM 878 N N . PRO A 1 110 ? 6.700 -2.257 -0.191 1.00 87.62 110 PRO A N 1
ATOM 879 C CA . PRO A 1 110 ? 6.828 -3.696 -0.361 1.00 87.62 110 PRO A CA 1
ATOM 880 C C . PRO A 1 110 ? 6.700 -4.434 0.973 1.00 87.62 110 PRO A C 1
ATOM 882 O O . PRO A 1 110 ? 7.114 -3.930 2.021 1.00 87.62 110 PRO A O 1
ATOM 885 N N . ILE A 1 111 ? 6.154 -5.648 0.953 1.00 84.88 111 ILE A N 1
ATOM 886 C CA . ILE A 1 111 ? 6.130 -6.485 2.155 1.00 84.88 111 ILE A CA 1
ATOM 887 C C . ILE A 1 111 ? 7.543 -6.965 2.502 1.00 84.88 111 ILE A C 1
ATOM 889 O O . ILE A 1 111 ? 8.317 -7.342 1.622 1.00 84.88 111 ILE A O 1
ATOM 893 N N . LEU A 1 112 ? 7.883 -6.962 3.794 1.00 68.56 112 LEU A N 1
ATOM 894 C CA . LEU A 1 112 ? 9.146 -7.530 4.266 1.00 68.56 112 LEU A CA 1
ATOM 895 C C . LEU A 1 112 ? 9.187 -9.033 3.936 1.00 68.56 112 LEU A C 1
ATOM 897 O O . LEU A 1 112 ? 8.159 -9.714 3.957 1.00 68.56 112 LEU A O 1
ATOM 901 N N . SER A 1 113 ? 10.374 -9.549 3.607 1.00 53.97 113 SER A N 1
ATOM 902 C CA . SER A 1 113 ? 10.583 -10.929 3.129 1.00 53.97 113 SER A CA 1
ATOM 903 C C . SER A 1 113 ? 10.033 -12.000 4.089 1.00 53.97 113 SER A C 1
ATOM 905 O O . SER A 1 113 ? 9.548 -13.049 3.651 1.00 53.97 113 SER A O 1
ATOM 907 N N . GLU A 1 114 ? 10.000 -11.698 5.388 1.00 48.66 114 GLU A N 1
ATOM 908 C CA . GLU A 1 114 ? 9.368 -12.504 6.440 1.00 48.66 114 GLU A CA 1
ATOM 909 C C . GLU A 1 114 ? 7.875 -12.786 6.189 1.00 48.66 114 GLU A C 1
ATOM 911 O O . GLU A 1 114 ? 7.415 -13.901 6.424 1.00 48.66 114 GLU A O 1
ATOM 916 N N . TYR A 1 115 ? 7.134 -11.856 5.577 1.00 47.31 115 TYR A N 1
ATOM 917 C CA . TYR A 1 115 ? 5.736 -12.068 5.176 1.00 47.31 115 TYR A CA 1
ATOM 918 C C . TYR A 1 115 ? 5.585 -12.893 3.895 1.00 47.31 115 TYR A C 1
ATOM 920 O O . TYR A 1 115 ? 4.557 -13.541 3.709 1.00 47.31 115 TYR A O 1
ATOM 928 N N . SER A 1 116 ? 6.602 -12.919 3.025 1.00 44.12 116 SER A N 1
ATOM 929 C CA . SER A 1 116 ? 6.627 -13.841 1.876 1.00 44.12 116 SER A CA 1
ATOM 930 C C . SER A 1 116 ? 6.917 -15.286 2.317 1.00 44.12 116 SER A C 1
ATOM 932 O O . SER A 1 116 ? 6.421 -16.247 1.725 1.00 44.12 116 SER A O 1
ATOM 934 N N . SER A 1 117 ? 7.658 -15.423 3.423 1.00 38.31 117 SER A N 1
ATOM 935 C CA . SER A 1 117 ? 8.074 -16.691 4.032 1.00 38.31 117 SER A CA 1
ATOM 936 C C . SER A 1 117 ? 6.997 -17.313 4.929 1.00 38.31 117 SER A C 1
ATOM 938 O O . SER A 1 117 ? 7.014 -18.522 5.147 1.00 38.31 117 SER A O 1
ATOM 940 N N . LEU A 1 118 ? 5.996 -16.531 5.359 1.00 42.56 118 LEU A N 1
ATOM 941 C CA . LEU A 1 118 ? 4.817 -16.955 6.142 1.00 42.56 118 LEU A CA 1
ATOM 942 C C . LEU A 1 118 ? 3.826 -17.858 5.373 1.00 42.56 118 LEU A C 1
ATOM 944 O O . LEU A 1 118 ? 2.653 -17.994 5.706 1.00 42.56 118 LEU A O 1
ATOM 948 N N . SER A 1 119 ? 4.333 -18.543 4.353 1.00 44.19 119 SER A N 1
ATOM 949 C CA . SER A 1 119 ? 3.732 -19.698 3.700 1.00 44.19 119 SER A CA 1
ATOM 950 C C . SER A 1 119 ? 3.674 -20.954 4.578 1.00 44.19 119 SER A C 1
ATOM 952 O O . SER A 1 119 ? 3.158 -21.980 4.139 1.00 44.19 119 SER A O 1
ATOM 954 N N . THR A 1 120 ? 4.211 -20.934 5.794 1.00 39.56 120 THR A N 1
ATOM 955 C CA . THR A 1 120 ? 4.063 -22.012 6.775 1.00 39.56 120 THR A CA 1
ATOM 956 C C . THR A 1 120 ? 4.214 -21.398 8.164 1.00 39.56 120 THR A C 1
ATOM 958 O O . THR A 1 120 ? 5.131 -20.612 8.378 1.00 39.56 120 THR A O 1
ATOM 961 N N . SER A 1 121 ? 3.313 -21.752 9.084 1.00 37.72 121 SER A N 1
ATOM 962 C CA . SER A 1 121 ? 3.249 -21.332 10.500 1.00 37.72 121 SER A CA 1
ATOM 963 C C . SER A 1 121 ? 3.027 -19.836 10.761 1.00 37.72 121 SER A C 1
ATOM 965 O O . SER A 1 121 ? 3.952 -19.036 10.714 1.00 37.72 121 SER A O 1
ATOM 967 N N . GLY A 1 122 ? 1.786 -19.471 11.102 1.00 42.69 122 GLY A N 1
ATOM 968 C CA . GLY A 1 122 ? 1.499 -18.167 11.699 1.00 42.69 122 GLY A CA 1
ATOM 969 C C . GLY A 1 122 ? 2.166 -18.021 13.074 1.00 42.69 122 GLY A C 1
ATOM 970 O O . GLY A 1 122 ? 2.311 -19.027 13.770 1.00 42.69 122 GLY A O 1
ATOM 971 N N . PRO A 1 123 ? 2.534 -16.801 13.491 1.00 40.00 123 PRO A N 1
ATOM 972 C CA . PRO A 1 123 ? 2.809 -16.506 14.879 1.00 40.00 123 PRO A CA 1
ATOM 973 C C . PRO A 1 123 ? 1.601 -15.811 15.511 1.00 40.00 123 PRO A C 1
ATOM 975 O O . PRO A 1 123 ? 1.071 -14.819 15.006 1.00 40.00 123 PRO A O 1
ATOM 978 N N . ASP A 1 124 ? 1.181 -16.401 16.622 1.00 43.56 124 ASP A N 1
ATOM 979 C CA . ASP A 1 124 ? 0.441 -15.762 17.697 1.00 43.56 124 ASP A CA 1
ATOM 980 C C . ASP A 1 124 ? 1.190 -14.479 18.093 1.00 43.56 124 ASP A C 1
ATOM 982 O O . ASP A 1 124 ? 2.393 -14.523 18.364 1.00 43.56 124 ASP A O 1
ATOM 986 N N . PHE A 1 125 ? 0.519 -13.330 18.045 1.00 39.47 125 PHE A N 1
ATOM 987 C CA . PHE A 1 125 ? 1.084 -12.090 18.571 1.00 39.47 125 PHE A CA 1
ATOM 988 C C . PHE A 1 125 ? 0.804 -12.077 20.073 1.00 39.47 125 PHE A C 1
ATOM 990 O O . PHE A 1 125 ? -0.206 -11.525 20.506 1.00 39.47 125 PHE A O 1
ATOM 997 N N . ASP A 1 126 ? 1.683 -12.736 20.828 1.00 37.72 126 ASP A N 1
ATOM 998 C CA . ASP A 1 126 ? 1.785 -12.583 22.277 1.00 37.72 126 ASP A CA 1
ATOM 999 C C . ASP A 1 126 ? 2.803 -11.484 22.612 1.00 37.72 126 ASP A C 1
ATOM 1001 O O . ASP A 1 126 ? 3.816 -11.296 21.935 1.00 37.72 126 ASP A O 1
ATOM 1005 N N . ASP A 1 127 ? 2.438 -10.724 23.630 1.00 44.19 127 ASP A N 1
ATOM 1006 C CA . ASP A 1 127 ? 3.028 -9.491 24.136 1.00 44.19 127 ASP A CA 1
ATOM 1007 C C . ASP A 1 127 ? 4.476 -9.703 24.630 1.00 44.19 127 ASP A C 1
ATOM 1009 O O . ASP A 1 127 ? 4.794 -10.739 25.213 1.00 44.19 127 ASP A O 1
ATOM 1013 N N . GLY A 1 128 ? 5.375 -8.733 24.433 1.00 34.66 128 GLY A N 1
ATOM 1014 C CA . GLY A 1 128 ? 6.742 -8.874 24.942 1.00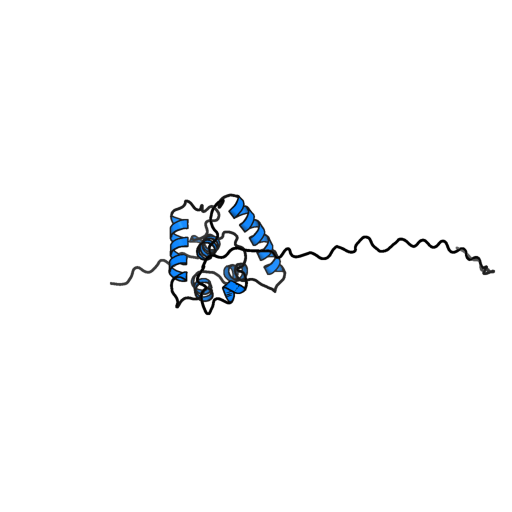 34.66 128 GLY A CA 1
ATOM 1015 C C . GLY A 1 128 ? 7.704 -7.764 24.548 1.00 34.66 128 GLY A C 1
ATOM 1016 O O . GLY A 1 128 ? 8.327 -7.809 23.493 1.00 34.66 128 GLY A O 1
ATOM 1017 N N . ASP A 1 129 ? 7.809 -6.790 25.441 1.00 38.19 129 ASP A N 1
ATOM 1018 C CA . ASP A 1 129 ? 8.840 -5.762 25.564 1.00 38.19 129 ASP A CA 1
ATOM 1019 C C . ASP A 1 129 ? 10.277 -6.237 25.213 1.00 38.19 129 ASP A C 1
ATOM 1021 O O . ASP A 1 129 ? 10.679 -7.355 25.539 1.00 38.19 129 ASP A O 1
ATOM 1025 N N . ASP A 1 130 ? 11.061 -5.302 24.661 1.00 38.34 130 ASP A N 1
ATOM 1026 C CA . ASP A 1 130 ? 12.446 -4.984 25.057 1.00 38.34 130 ASP A CA 1
ATOM 1027 C C . ASP A 1 130 ? 13.568 -4.992 23.976 1.00 38.34 130 ASP A C 1
ATOM 1029 O O . ASP A 1 130 ? 13.774 -5.917 23.193 1.00 38.34 130 ASP A O 1
ATOM 1033 N N . VAL A 1 131 ? 14.324 -3.887 24.030 1.00 42.84 131 VAL A N 1
ATOM 1034 C CA . VAL A 1 131 ? 15.712 -3.587 23.619 1.00 42.84 131 VAL A CA 1
ATOM 1035 C C . VAL A 1 131 ? 16.279 -3.846 22.200 1.00 42.84 131 VAL A C 1
ATOM 1037 O O . VAL A 1 131 ? 16.714 -4.924 21.816 1.00 42.84 131 VAL A O 1
ATOM 1040 N N . HIS A 1 132 ? 16.556 -2.709 21.546 1.00 45.38 132 HIS A N 1
ATOM 1041 C CA . HIS A 1 132 ? 17.834 -2.319 20.913 1.00 45.38 132 HIS A CA 1
ATOM 1042 C C . HIS A 1 132 ? 18.470 -3.178 19.797 1.00 45.38 132 HIS A C 1
ATOM 1044 O O . HIS A 1 132 ? 19.299 -4.056 20.039 1.00 45.38 132 HIS A O 1
ATOM 1050 N N . HIS A 1 133 ? 18.367 -2.672 18.562 1.00 38.78 133 HIS A N 1
ATOM 1051 C CA . HIS A 1 133 ? 19.531 -2.623 17.670 1.00 38.78 133 HIS A CA 1
ATOM 1052 C C . HIS A 1 133 ? 19.568 -1.313 16.878 1.00 38.78 133 HIS A C 1
ATOM 1054 O O . HIS A 1 133 ? 18.912 -1.135 15.856 1.00 38.78 133 HIS A O 1
ATOM 1060 N N . VAL A 1 134 ? 20.344 -0.360 17.395 1.00 45.06 134 VAL A N 1
ATOM 1061 C CA . VAL A 1 134 ? 20.796 0.802 16.632 1.00 45.06 134 VAL A CA 1
ATOM 1062 C C . VAL A 1 134 ? 21.819 0.272 15.632 1.00 45.06 134 VAL A C 1
ATOM 1064 O O . VAL A 1 134 ? 22.925 -0.095 16.024 1.00 45.06 134 VAL A O 1
ATOM 1067 N N . GLU A 1 135 ? 21.459 0.205 14.350 1.00 45.31 135 GLU A N 1
ATOM 1068 C CA . GLU A 1 135 ? 22.431 -0.012 13.279 1.00 45.31 135 GLU A CA 1
ATOM 1069 C C . GLU A 1 135 ? 23.442 1.140 13.293 1.00 45.31 135 GLU A C 1
ATOM 1071 O O . GLU A 1 135 ? 23.203 2.245 12.794 1.00 45.31 135 GLU A O 1
ATOM 1076 N N . ALA A 1 136 ? 24.594 0.881 13.907 1.00 48.88 136 ALA A N 1
ATOM 1077 C CA . ALA A 1 136 ? 25.762 1.730 13.822 1.00 48.88 136 ALA A CA 1
ATOM 1078 C C . ALA A 1 136 ? 26.233 1.758 12.362 1.00 48.88 136 ALA A C 1
ATOM 1080 O O . ALA A 1 136 ? 26.948 0.873 11.893 1.00 48.88 136 ALA A O 1
ATOM 1081 N N . ARG A 1 137 ? 25.822 2.794 11.625 1.00 53.38 137 ARG A N 1
ATOM 1082 C CA . ARG A 1 137 ? 26.451 3.158 10.352 1.00 53.38 137 ARG A CA 1
ATOM 1083 C C . ARG A 1 137 ? 27.958 3.320 10.593 1.00 53.38 137 ARG A C 1
ATOM 1085 O O . ARG A 1 137 ? 28.324 4.058 11.512 1.00 53.38 137 ARG A O 1
ATOM 1092 N N . PRO A 1 138 ? 28.840 2.692 9.798 1.00 66.38 138 PRO A N 1
ATOM 1093 C CA . PRO A 1 138 ? 30.267 2.925 9.950 1.00 66.38 138 PRO A CA 1
ATOM 1094 C C . PRO A 1 138 ? 30.569 4.410 9.686 1.00 66.38 138 PRO A C 1
ATOM 1096 O O . PRO A 1 138 ? 29.995 4.998 8.760 1.00 66.38 138 PRO A O 1
ATOM 1099 N N . PRO A 1 139 ? 31.439 5.044 10.491 1.00 63.75 139 PRO A N 1
ATOM 1100 C CA . PRO A 1 139 ? 31.801 6.434 10.293 1.00 63.75 139 PRO A CA 1
ATOM 1101 C C . PRO A 1 139 ? 32.505 6.604 8.948 1.00 63.75 139 PRO A C 1
ATOM 1103 O O . PRO A 1 139 ? 33.424 5.876 8.574 1.00 63.75 139 PRO A O 1
ATOM 1106 N N . LEU A 1 140 ? 32.027 7.593 8.208 1.00 61.50 140 LEU A N 1
ATOM 1107 C CA . LEU A 1 140 ? 32.530 7.970 6.905 1.00 61.50 140 LEU A CA 1
ATOM 1108 C C . LEU A 1 140 ? 33.980 8.477 7.003 1.00 61.50 140 LEU A C 1
ATOM 1110 O O . LEU A 1 140 ? 34.251 9.537 7.562 1.00 61.50 140 LEU A O 1
ATOM 1114 N N . HIS A 1 141 ? 34.914 7.731 6.415 1.00 53.94 141 HIS A N 1
ATOM 1115 C CA . HIS A 1 141 ? 36.360 7.991 6.409 1.00 53.94 141 HIS A CA 1
ATOM 1116 C C . HIS A 1 141 ? 36.813 9.144 5.484 1.00 53.94 141 HIS A C 1
ATOM 1118 O O . HIS A 1 141 ? 37.948 9.150 5.011 1.00 53.94 141 HIS A O 1
ATOM 1124 N N . PHE A 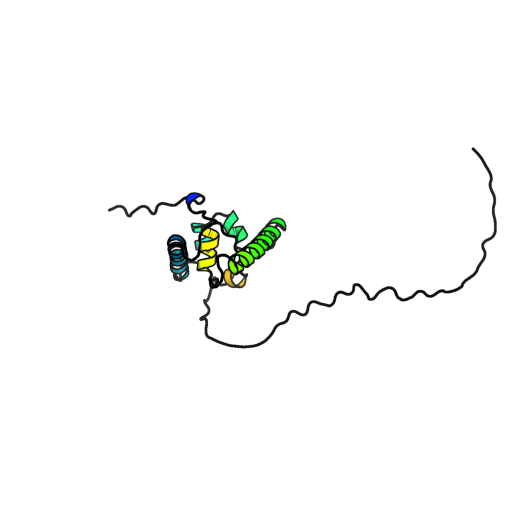1 142 ? 35.977 10.144 5.192 1.00 59.19 142 PHE A N 1
ATOM 1125 C CA . PHE A 1 142 ? 36.334 11.184 4.209 1.00 59.19 142 PHE A CA 1
ATOM 1126 C C . PHE A 1 142 ? 37.199 12.344 4.728 1.00 59.19 142 PHE A C 1
ATOM 1128 O O . PHE A 1 142 ? 37.330 13.352 4.039 1.00 59.19 142 PHE A O 1
ATOM 1135 N N . LEU A 1 143 ? 37.813 12.238 5.910 1.00 56.09 143 LEU A N 1
ATOM 1136 C CA . LEU A 1 143 ? 38.648 13.323 6.453 1.00 56.09 143 LEU A CA 1
ATOM 1137 C C . LEU A 1 143 ? 40.020 12.883 6.986 1.00 56.09 143 LEU A C 1
ATOM 1139 O O . LEU A 1 143 ? 40.714 13.696 7.587 1.00 56.09 143 LEU A O 1
ATOM 1143 N N . THR A 1 144 ? 40.463 11.640 6.770 1.00 55.59 144 THR A N 1
ATOM 1144 C CA . THR A 1 144 ? 41.699 11.132 7.413 1.00 55.59 144 THR A CA 1
ATOM 1145 C C . THR A 1 144 ? 42.848 10.821 6.455 1.00 55.59 144 THR A C 1
ATOM 1147 O O . THR A 1 144 ? 43.712 10.004 6.758 1.00 55.59 144 THR A O 1
ATOM 1150 N N . ALA A 1 145 ? 42.915 11.488 5.308 1.00 57.41 145 ALA A N 1
ATOM 1151 C CA . ALA A 1 145 ? 44.113 11.450 4.480 1.00 57.41 145 ALA A CA 1
ATOM 1152 C C . ALA A 1 145 ? 44.280 12.779 3.753 1.00 57.41 145 ALA A C 1
ATOM 1154 O O . ALA A 1 145 ? 43.709 12.959 2.690 1.00 57.41 145 ALA A O 1
ATOM 1155 N N . HIS A 1 146 ? 45.017 13.709 4.368 1.00 51.28 146 HIS A N 1
ATOM 1156 C CA . HIS A 1 146 ? 46.081 14.507 3.741 1.00 51.28 146 HIS A CA 1
ATOM 1157 C C . HIS A 1 146 ? 46.616 15.538 4.742 1.00 51.28 146 HIS A C 1
ATOM 1159 O O . HIS A 1 146 ? 46.489 16.741 4.548 1.00 51.28 146 HIS A O 1
ATOM 1165 N N . ASP A 1 147 ? 47.274 15.060 5.797 1.00 56.09 147 ASP A N 1
ATOM 1166 C CA . ASP A 1 147 ? 48.198 15.903 6.553 1.00 56.09 147 ASP A CA 1
ATOM 1167 C C . ASP A 1 147 ? 49.576 15.247 6.591 1.00 56.09 147 ASP A C 1
ATOM 1169 O O . ASP A 1 147 ? 49.923 14.557 7.542 1.00 56.09 147 ASP A O 1
ATOM 1173 N N . ARG A 1 148 ? 50.318 15.384 5.481 1.00 52.34 148 ARG A N 1
ATOM 1174 C CA . ARG A 1 148 ? 51.781 15.216 5.413 1.00 52.34 148 ARG A CA 1
ATOM 1175 C C . ARG A 1 148 ? 52.353 16.056 4.269 1.00 52.34 148 ARG A C 1
ATOM 1177 O O . ARG A 1 148 ? 52.769 15.530 3.240 1.00 52.34 148 ARG A O 1
ATOM 1184 N N . ARG A 1 149 ? 52.406 17.380 4.446 1.00 54.41 149 ARG A N 1
ATOM 1185 C CA . ARG A 1 149 ? 53.354 18.225 3.699 1.00 54.41 149 ARG A CA 1
ATOM 1186 C C . ARG A 1 149 ? 54.736 18.090 4.342 1.00 54.41 149 ARG A C 1
ATOM 1188 O O . ARG A 1 149 ? 55.122 18.911 5.164 1.00 54.41 149 ARG A O 1
ATOM 1195 N N . ASN A 1 150 ? 55.487 17.060 3.960 1.00 49.81 150 ASN A N 1
ATOM 1196 C CA . ASN A 1 150 ? 56.932 17.057 4.176 1.00 49.81 150 ASN A CA 1
ATOM 1197 C C . ASN A 1 150 ? 57.567 17.953 3.105 1.00 49.81 150 ASN A C 1
ATOM 1199 O O . ASN A 1 150 ? 57.770 17.523 1.972 1.00 49.81 150 ASN A O 1
ATOM 1203 N N . PHE A 1 151 ? 57.866 19.205 3.456 1.00 53.03 151 PHE A N 1
ATOM 1204 C CA . PHE A 1 151 ? 58.799 20.037 2.696 1.00 53.03 151 PHE A CA 1
ATOM 1205 C C . PHE A 1 151 ? 60.217 19.487 2.901 1.00 53.03 151 PHE A C 1
ATOM 1207 O O . PHE A 1 151 ? 60.979 19.963 3.737 1.00 53.03 151 PHE A O 1
ATOM 1214 N N . GLY A 1 152 ? 60.539 18.432 2.154 1.00 45.12 152 GLY A N 1
ATOM 1215 C CA . GLY A 1 152 ? 61.895 17.932 1.984 1.00 45.12 152 GLY A CA 1
ATOM 1216 C C . GLY A 1 152 ? 62.601 18.761 0.923 1.00 45.12 152 GLY A C 1
ATOM 1217 O O . GLY A 1 152 ? 62.296 18.665 -0.262 1.00 45.12 152 GLY A O 1
ATOM 1218 N N . HIS A 1 153 ? 63.512 19.608 1.380 1.00 48.22 153 HIS A N 1
ATOM 1219 C CA . HIS A 1 153 ? 64.530 20.252 0.572 1.00 48.22 153 HIS A CA 1
ATOM 1220 C C . HIS A 1 153 ? 65.395 19.155 -0.062 1.00 48.22 153 HIS A C 1
ATOM 1222 O O . HIS A 1 153 ? 66.041 18.415 0.673 1.00 48.22 153 HIS A O 1
ATOM 1228 N N . ASP A 1 154 ? 65.429 19.047 -1.389 1.00 51.84 154 ASP A N 1
ATOM 1229 C CA . ASP A 1 154 ? 66.624 18.512 -2.026 1.00 51.84 154 ASP A CA 1
ATOM 1230 C C . ASP A 1 154 ? 66.874 19.152 -3.386 1.00 51.84 154 ASP A C 1
ATOM 1232 O O . ASP A 1 154 ? 65.994 19.363 -4.222 1.00 51.84 154 ASP A O 1
ATOM 1236 N N . SER A 1 155 ? 68.126 19.528 -3.536 1.00 50.84 155 SER A N 1
ATOM 1237 C CA . SER A 1 155 ? 68.684 20.378 -4.560 1.00 50.84 155 SER A CA 1
ATOM 1238 C C . SER A 1 155 ? 69.669 19.533 -5.333 1.00 50.84 155 SER A C 1
ATOM 1240 O O . SER A 1 155 ? 70.727 19.219 -4.798 1.00 50.84 155 SER A O 1
ATOM 1242 N N . MET A 1 156 ? 69.404 19.218 -6.604 1.00 50.62 156 MET A N 1
ATOM 1243 C CA . MET A 1 156 ? 70.514 18.885 -7.489 1.00 50.62 156 MET A CA 1
ATOM 1244 C C . MET A 1 156 ? 70.244 19.100 -8.976 1.00 50.62 156 MET A C 1
ATOM 1246 O O . MET A 1 156 ? 69.182 18.837 -9.527 1.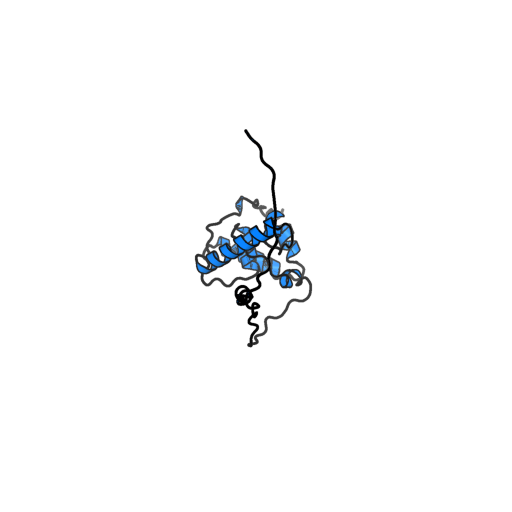00 50.62 156 MET A O 1
ATOM 1250 N N . LYS A 1 157 ? 71.296 19.655 -9.568 1.00 50.72 157 LYS A N 1
ATOM 1251 C CA . LYS A 1 157 ? 71.515 20.153 -10.918 1.00 50.72 157 LYS A CA 1
ATOM 1252 C C . LYS A 1 157 ? 71.327 19.094 -12.010 1.00 50.72 157 LYS A C 1
ATOM 1254 O O . LYS A 1 157 ? 71.805 17.975 -11.875 1.00 50.72 157 LYS A O 1
ATOM 1259 N N . GLY A 1 158 ? 70.855 19.557 -13.167 1.00 47.00 158 GLY A N 1
ATOM 1260 C CA . GLY A 1 158 ? 71.133 18.969 -14.479 1.00 47.00 158 GLY A CA 1
ATOM 1261 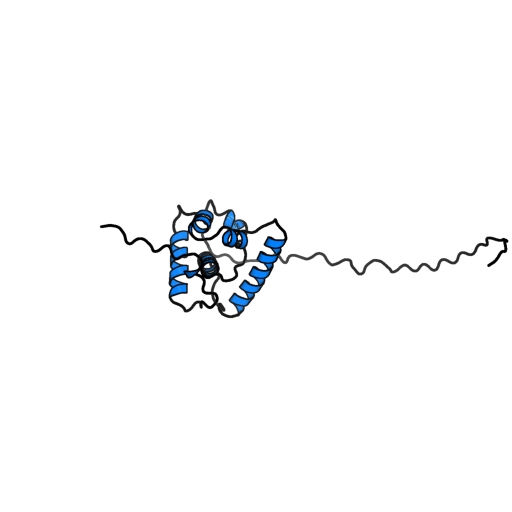C C . GLY A 1 158 ? 71.354 20.066 -15.529 1.00 47.00 158 GLY A C 1
ATOM 1262 O O . GLY A 1 158 ? 70.404 20.616 -16.070 1.00 47.00 158 GLY A O 1
ATOM 1263 N N . GLN A 1 159 ? 72.619 20.419 -15.771 1.00 41.56 159 GLN A N 1
ATOM 1264 C CA . GLN A 1 159 ? 73.124 21.087 -16.991 1.00 41.56 159 GLN A CA 1
ATOM 1265 C C . GLN A 1 159 ? 72.921 20.134 -18.201 1.00 41.56 159 GLN A C 1
ATOM 1267 O O . GLN A 1 159 ? 72.964 18.932 -17.972 1.00 41.56 159 GLN A O 1
ATOM 1272 N N . LYS A 1 160 ? 72.763 20.480 -19.495 1.00 41.81 160 LYS A N 1
ATOM 1273 C CA . LYS A 1 160 ? 72.948 21.676 -20.357 1.00 41.81 160 LYS A CA 1
ATOM 1274 C C . LYS A 1 160 ? 72.279 21.383 -21.766 1.00 41.81 160 LYS A C 1
ATOM 1276 O O . LYS A 1 160 ? 71.689 20.317 -21.895 1.00 41.81 160 LYS A O 1
ATOM 1281 N N . PRO A 1 161 ? 72.344 22.277 -22.795 1.00 55.88 161 PRO A N 1
ATOM 1282 C CA . PRO A 1 161 ? 71.407 22.478 -23.936 1.00 55.88 161 PRO A CA 1
ATOM 1283 C C . PRO A 1 161 ? 72.052 22.017 -25.289 1.00 55.88 161 PRO A C 1
ATOM 1285 O O . PRO A 1 161 ? 72.895 21.126 -25.189 1.00 55.88 161 PRO A O 1
ATOM 1288 N N . PRO A 1 162 ? 71.848 22.594 -26.517 1.00 52.50 162 PRO A N 1
ATOM 1289 C CA . PRO A 1 162 ? 70.889 23.579 -27.089 1.00 52.50 162 PRO A CA 1
ATOM 1290 C C . PRO A 1 162 ? 70.270 23.162 -28.458 1.00 52.50 162 PRO A C 1
ATOM 1292 O O . PRO A 1 162 ? 70.664 22.157 -29.038 1.00 52.50 162 PRO A O 1
ATOM 1295 N N . GLY A 1 163 ? 69.352 23.954 -29.040 1.00 41.47 163 GLY A N 1
ATOM 1296 C CA . GLY A 1 163 ? 68.946 23.723 -30.441 1.00 41.47 163 GLY A CA 1
ATOM 1297 C C . GLY A 1 163 ? 67.742 24.506 -30.974 1.00 41.47 163 GLY A C 1
ATOM 1298 O O . GLY A 1 163 ? 66.630 24.007 -31.014 1.00 41.47 163 GLY A O 1
ATOM 1299 N N . GLN A 1 164 ? 68.017 25.737 -31.391 1.00 44.59 164 GLN A N 1
ATOM 1300 C CA . GLN A 1 164 ? 67.344 26.604 -32.371 1.00 44.59 164 GLN A CA 1
ATOM 1301 C C . GLN A 1 164 ? 66.448 25.926 -33.447 1.00 44.59 164 GLN A C 1
ATOM 1303 O O . GLN A 1 164 ? 66.889 24.966 -34.070 1.00 44.59 164 GLN A O 1
ATOM 1308 N N . CYS A 1 165 ? 65.259 26.495 -33.740 1.00 39.72 165 CYS A N 1
ATOM 1309 C CA . CYS A 1 165 ? 64.862 27.082 -35.048 1.00 39.72 165 CYS A CA 1
ATOM 1310 C C . CYS A 1 165 ? 63.330 27.157 -35.291 1.00 39.72 165 CYS A C 1
ATOM 1312 O O . CYS A 1 165 ? 62.664 26.136 -35.386 1.00 39.72 165 CYS A O 1
ATOM 1314 N N . ARG A 1 166 ? 62.856 28.402 -35.490 1.00 39.34 166 ARG A N 1
ATOM 1315 C CA . ARG A 1 166 ? 61.902 28.921 -36.505 1.00 39.34 166 ARG A CA 1
ATOM 1316 C C . ARG A 1 166 ? 60.550 28.218 -36.757 1.00 39.34 166 ARG A C 1
ATOM 1318 O O . ARG A 1 166 ? 60.517 27.114 -37.281 1.00 39.34 166 ARG A O 1
ATOM 1325 N N . SER A 1 167 ? 59.464 28.997 -36.686 1.00 48.50 167 SER A N 1
ATOM 1326 C CA . SER A 1 167 ? 58.956 29.742 -37.855 1.00 48.50 167 SER A CA 1
ATOM 1327 C C . SER A 1 167 ? 58.159 30.976 -37.447 1.00 48.50 167 SER A C 1
ATOM 1329 O O . SER A 1 167 ? 57.723 31.025 -36.278 1.00 48.50 167 SER A O 1
#

Sequence (167 aa):
MPEPSAMVIGPLERYNPLIKPTDESWAAVVDKFRRLLARPSVRVQDILDDHFTPHERNLFLPASEPPSLRDCQRDNTKRYEALLGGRFKGHVPTLASKFAMLYFGLPVEPILSEYSSLSTSGPDFDDGDDVHHVEARPPLHFLTAHDRRNFGHDSMKGQKPPGQCRS